Protein AF-A0A3C0SJC0-F1 (afdb_monomer)

Foldseek 3Di:
DVCPPFFDDDVVVVDPDDDDDPPVDDPDQDFKDKDWDFPQVVVLLQQLVCQLPVDGFPEDEDQDDQVRQQPRCQNPVQGKYKYDQHPCCCVPVVRDPRIIMIMHTSVCVVSSVVSSVVCVVVVHGPPDDDDDDPDDDDDVVVVVVCVVVVVDDD

Solvent-accessible surface area (backbone atoms only — not comparable to full-atom values): 9459 Å² total; per-residue (Å²): 129,84,70,70,84,54,71,72,76,70,74,88,72,67,78,86,77,85,88,85,71,62,83,94,74,56,95,67,87,64,67,58,45,78,42,83,33,37,70,72,54,45,52,48,54,52,53,20,49,28,67,72,74,71,48,81,74,82,61,70,76,44,79,54,64,24,71,40,50,32,44,32,48,11,61,76,69,64,32,59,26,42,19,39,69,10,68,67,40,34,73,72,71,63,52,55,94,65,42,34,37,39,17,26,27,40,90,50,48,64,62,46,53,52,25,51,54,52,35,48,73,75,68,49,55,87,80,77,82,85,83,86,64,97,70,78,81,77,55,67,69,56,54,53,50,32,44,76,70,63,74,49,87,134

pLDDT: mean 92.17, std 5.86, range [61.78, 98.19]

Sequence (154 aa):
AWAEGLPRLDTSLGIQGAVTAPLSGISFEPDVVLIYCNPAQLTVLLMGINWIDGKDAEVRLSGHSACLFALVPAYEEQKYCVASPCFGDRRRAIAQDDEIIFSFPAGKLEDLVESMKALKKERVGFPIRFSMEEEYEMPQSYIDVGKLMGLYPD

Nearest PDB structures (foldseek):
  2gah-assembly1_C  TM=5.847E-01  e=4.753E+00  Stenotrophomonas maltophilia
  2cdq-assembly1_B  TM=5.233E-01  e=6.216E+00  Arabidopsis thaliana
  3ad8-assembly1_C  TM=5.350E-01  e=9.294E+00  Corynebacterium sp. U-96
  7qu9-assembly3_C  TM=2.735E-01  e=5.812E+00  Bacillus subtilis

Radius of gyration: 18.77 Å; Cα contacts (8 Å, |Δi|>4): 180; chains: 1; bounding box: 47×38×51 Å

Secondary structure (DSSP, 8-state):
--STTS----GGG---------GGG-SS--SEEEEEE-HHHHHHHHHHHHHHHS--------SS-HHHHHHHHHHHS---EEEPPPHHHHHHT---TT-EEEEEEGGGHHHHHHHHHHHHHTT-SSSP-----SS----HHHHHHHHHTT-S--

Structure (mmCIF, N/CA/C/O backbone):
data_AF-A0A3C0SJC0-F1
#
_entry.id   AF-A0A3C0SJC0-F1
#
loop_
_atom_site.group_PDB
_atom_site.id
_atom_site.type_symbol
_atom_site.label_atom_id
_atom_site.label_alt_id
_atom_site.label_comp_id
_atom_site.label_asym_id
_atom_site.label_entity_id
_atom_site.label_seq_id
_atom_site.pdbx_PDB_ins_code
_atom_site.Cartn_x
_atom_site.Cartn_y
_atom_site.Cartn_z
_atom_site.occupancy
_atom_site.B_iso_or_equiv
_atom_site.auth_seq_id
_atom_site.auth_comp_id
_atom_site.auth_asym_id
_atom_site.auth_atom_id
_atom_site.pdbx_PDB_model_num
ATOM 1 N N . ALA A 1 1 ? 5.817 6.396 25.664 1.00 70.75 1 ALA A N 1
ATOM 2 C CA . ALA A 1 1 ? 7.210 6.155 25.248 1.00 70.75 1 ALA A CA 1
ATOM 3 C C . ALA A 1 1 ? 7.337 5.327 23.956 1.00 70.75 1 ALA A C 1
ATOM 5 O O . ALA A 1 1 ? 8.003 5.804 23.057 1.00 70.75 1 ALA A O 1
ATOM 6 N N . TRP A 1 2 ? 6.712 4.145 23.777 1.00 79.50 2 TRP A N 1
ATOM 7 C CA . TRP A 1 2 ? 6.802 3.393 22.492 1.00 79.50 2 TRP A CA 1
ATOM 8 C C . TRP A 1 2 ? 5.596 3.587 21.548 1.00 79.50 2 TRP A C 1
ATOM 10 O O . TRP A 1 2 ? 5.742 3.577 20.332 1.00 79.50 2 TRP A O 1
ATOM 20 N N . ALA A 1 3 ? 4.402 3.801 22.109 1.00 84.62 3 ALA A N 1
ATOM 21 C CA . ALA A 1 3 ? 3.147 3.958 21.366 1.00 84.62 3 ALA A CA 1
ATOM 22 C C . ALA A 1 3 ? 2.820 5.418 20.977 1.00 84.62 3 ALA A C 1
ATOM 24 O O . ALA A 1 3 ? 1.741 5.711 20.462 1.00 84.62 3 ALA A O 1
ATOM 25 N N . GLU A 1 4 ? 3.718 6.363 21.265 1.00 86.50 4 GLU A N 1
ATOM 26 C CA . GLU A 1 4 ? 3.489 7.791 20.999 1.00 86.50 4 GLU A CA 1
ATOM 27 C C . GLU A 1 4 ? 3.417 8.088 19.503 1.00 86.50 4 GLU A C 1
ATOM 29 O O . GLU A 1 4 ? 2.528 8.813 19.079 1.00 86.50 4 GLU A O 1
ATOM 34 N N . GLY A 1 5 ? 4.284 7.461 18.704 1.00 85.75 5 GLY A N 1
ATOM 35 C CA . GLY A 1 5 ? 4.331 7.659 17.256 1.00 85.75 5 GLY A CA 1
ATOM 36 C C . GLY A 1 5 ? 3.404 6.753 16.443 1.00 85.75 5 GLY A C 1
ATOM 37 O O . GLY A 1 5 ? 3.593 6.676 15.228 1.00 85.75 5 GLY A O 1
ATOM 38 N N . LEU A 1 6 ? 2.485 6.022 17.086 1.00 90.75 6 LEU A N 1
ATOM 39 C CA . LEU A 1 6 ? 1.516 5.171 16.392 1.00 90.75 6 LEU A C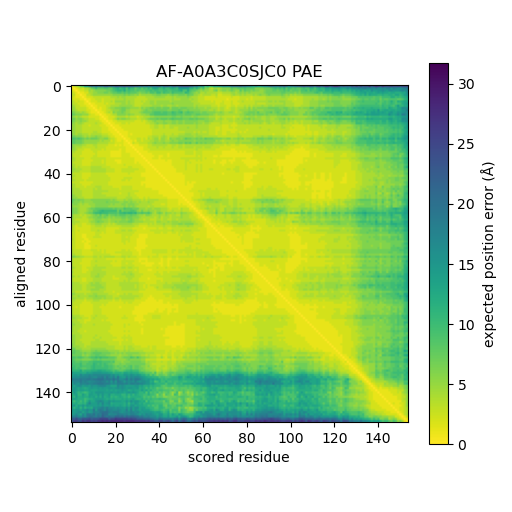A 1
ATOM 40 C C . LEU A 1 6 ? 0.381 6.018 15.811 1.00 90.75 6 LEU A C 1
ATOM 42 O O . LEU A 1 6 ? -0.095 6.914 16.514 1.00 90.75 6 LEU A O 1
ATOM 46 N N . PRO A 1 7 ? -0.089 5.712 14.589 1.00 90.94 7 PRO A N 1
ATOM 47 C CA . PRO A 1 7 ? -1.287 6.344 14.061 1.00 90.94 7 PRO A CA 1
ATOM 48 C C . PRO A 1 7 ? -2.495 5.944 14.922 1.00 90.94 7 PRO A C 1
ATOM 50 O O . PRO A 1 7 ? -2.545 4.838 15.473 1.00 90.94 7 PRO A O 1
ATOM 53 N N . ARG A 1 8 ? -3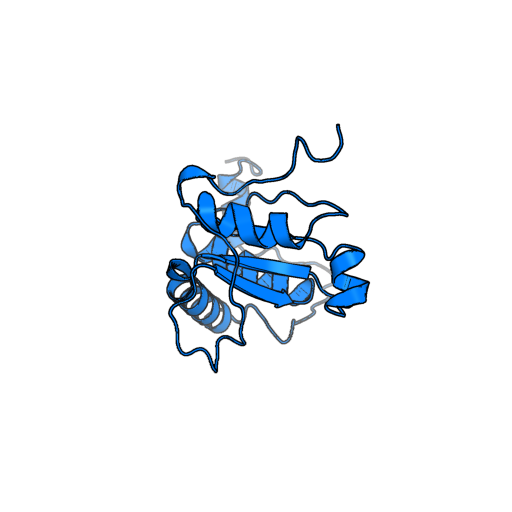.443 6.869 15.086 1.00 91.44 8 ARG A N 1
ATOM 54 C CA . ARG A 1 8 ? -4.629 6.706 15.938 1.00 91.44 8 ARG A CA 1
ATOM 55 C C . ARG A 1 8 ? -5.867 7.142 15.175 1.00 91.44 8 ARG A C 1
ATOM 57 O O . ARG A 1 8 ? -5.802 8.134 14.460 1.00 91.44 8 ARG A O 1
ATOM 64 N N . LEU A 1 9 ? -6.957 6.407 15.369 1.00 91.88 9 LEU A N 1
ATOM 65 C CA . LEU A 1 9 ? -8.277 6.853 14.939 1.00 91.88 9 LEU A CA 1
ATOM 66 C C . LEU A 1 9 ? -8.730 8.029 15.806 1.00 91.88 9 LEU A C 1
ATOM 68 O O . LEU A 1 9 ? -8.387 8.079 16.998 1.00 91.88 9 LEU A O 1
ATOM 72 N N . ASP A 1 10 ? -9.521 8.934 15.237 1.00 90.56 10 ASP A N 1
ATOM 73 C CA . ASP A 1 10 ? -10.172 9.975 16.026 1.00 90.56 10 ASP A CA 1
ATOM 74 C C . ASP A 1 10 ? -11.177 9.347 17.005 1.00 90.56 10 ASP A C 1
ATOM 76 O O . ASP A 1 10 ? -12.168 8.711 16.639 1.00 90.56 10 ASP A O 1
ATOM 80 N N . THR A 1 11 ? -10.921 9.545 18.298 1.00 88.88 11 THR A N 1
ATOM 81 C CA . THR A 1 11 ? -11.765 9.035 19.381 1.00 88.88 11 THR A CA 1
ATOM 82 C C . THR A 1 11 ? -13.177 9.620 19.365 1.00 88.88 11 THR A C 1
ATOM 84 O O . THR A 1 11 ? -14.090 9.001 19.913 1.00 88.88 11 THR A O 1
ATOM 87 N N . SER A 1 12 ? -13.376 10.787 18.742 1.00 92.81 12 SER A N 1
ATOM 88 C CA . SER A 1 12 ? -14.688 11.428 18.603 1.00 92.81 12 SER A CA 1
ATOM 89 C C . SER A 1 12 ? -15.662 10.616 17.736 1.00 92.81 12 SER A C 1
ATOM 91 O O . SER A 1 12 ? -16.874 10.710 17.927 1.00 92.81 12 SER A O 1
ATOM 93 N N . LEU A 1 13 ? -15.139 9.749 16.861 1.00 88.00 13 LEU A N 1
ATOM 94 C CA . LEU A 1 13 ? -15.919 8.890 15.968 1.00 88.00 13 LEU A CA 1
ATOM 95 C C . LEU A 1 13 ? -16.637 7.746 16.699 1.00 88.00 13 LEU A C 1
ATOM 97 O O . LEU A 1 13 ? -17.492 7.086 16.115 1.00 88.00 13 LEU A O 1
ATOM 101 N N . GLY A 1 14 ? -16.291 7.474 17.963 1.00 91.62 14 GLY A N 1
ATOM 102 C CA . GLY A 1 14 ? -16.951 6.434 18.756 1.00 91.62 14 GLY A CA 1
ATOM 103 C C . GLY A 1 14 ? -16.765 5.009 18.216 1.00 91.62 14 GLY A C 1
ATOM 104 O O . GLY A 1 14 ? -17.557 4.128 18.549 1.00 91.62 14 GLY A O 1
ATOM 105 N N . ILE A 1 15 ? -15.735 4.767 17.396 1.00 91.56 15 ILE A N 1
ATOM 106 C CA . ILE A 1 15 ? -15.437 3.451 16.814 1.00 91.56 15 ILE A CA 1
ATOM 107 C C . ILE A 1 15 ? -15.026 2.478 17.927 1.00 91.56 15 ILE A C 1
ATOM 109 O O . ILE A 1 15 ? -14.052 2.706 18.643 1.00 91.56 15 ILE A O 1
ATOM 113 N N . GLN A 1 16 ? -15.759 1.370 18.060 1.00 91.62 16 GLN A N 1
ATOM 114 C CA . GLN A 1 16 ? -15.525 0.356 19.102 1.00 91.62 16 GLN A CA 1
ATOM 115 C C . GLN A 1 16 ? -14.800 -0.896 18.594 1.00 91.62 16 GLN A C 1
ATOM 117 O O . GLN A 1 16 ? -14.318 -1.702 19.389 1.00 91.62 16 GLN A O 1
ATOM 122 N N . GLY A 1 17 ? -14.714 -1.074 17.278 1.00 91.38 17 GLY A N 1
ATOM 123 C CA . GLY A 1 17 ? -14.092 -2.235 16.659 1.00 91.38 17 GLY A CA 1
ATOM 124 C C . GLY A 1 17 ? -14.154 -2.165 15.139 1.00 91.38 17 GLY A C 1
ATOM 125 O O . GLY A 1 17 ? -14.670 -1.204 14.576 1.00 91.38 17 GLY A O 1
ATOM 126 N N . ALA A 1 18 ? -13.630 -3.201 14.492 1.00 91.88 18 ALA A N 1
ATOM 127 C CA . ALA A 1 18 ? -13.664 -3.363 13.046 1.00 91.88 18 ALA A CA 1
ATOM 128 C C . ALA A 1 18 ? -14.225 -4.743 12.690 1.00 91.88 18 ALA A C 1
ATOM 130 O O . ALA A 1 18 ? -14.015 -5.717 13.419 1.00 91.88 18 ALA A O 1
ATOM 131 N N . VAL A 1 19 ? -14.907 -4.822 11.551 1.00 94.62 19 VAL A N 1
ATOM 132 C CA . VAL A 1 19 ? -15.308 -6.076 10.910 1.00 94.62 19 VAL A CA 1
ATOM 133 C C . VAL A 1 19 ? -14.428 -6.292 9.685 1.00 94.62 19 VAL A C 1
ATOM 135 O O . VAL A 1 19 ? -14.100 -5.349 8.972 1.00 94.62 19 VAL A O 1
ATOM 138 N N . THR A 1 20 ? -14.005 -7.532 9.452 1.00 93.69 20 THR A N 1
ATOM 139 C CA . THR A 1 20 ? -13.181 -7.886 8.290 1.00 93.69 20 THR A CA 1
ATOM 140 C C . THR A 1 20 ? -13.730 -9.151 7.653 1.00 93.69 20 THR A C 1
ATOM 142 O O . THR A 1 20 ? -14.221 -10.039 8.350 1.00 93.69 20 THR A O 1
ATOM 145 N N . ALA A 1 21 ? -13.678 -9.215 6.327 1.00 96.00 21 ALA A N 1
ATOM 146 C CA . ALA A 1 21 ? -14.111 -10.366 5.549 1.00 96.00 21 ALA A CA 1
ATOM 147 C C . ALA A 1 21 ? -13.476 -10.315 4.145 1.00 96.00 21 ALA A C 1
ATOM 149 O O . ALA A 1 21 ? -13.064 -9.237 3.705 1.00 96.00 21 ALA A O 1
ATOM 150 N N . PRO A 1 22 ? -13.376 -11.452 3.431 1.00 96.19 22 PRO A N 1
ATOM 151 C CA . PRO A 1 22 ? -12.918 -11.462 2.046 1.00 96.19 22 PRO A CA 1
ATOM 152 C C . PRO A 1 22 ? -13.817 -10.592 1.166 1.00 96.19 22 PRO A C 1
ATOM 154 O O . PRO A 1 22 ? -15.033 -10.777 1.166 1.00 96.19 22 PRO A O 1
ATOM 157 N N . LEU A 1 23 ? -13.215 -9.692 0.380 1.00 95.12 23 LEU A N 1
ATOM 158 C CA . LEU A 1 23 ? -13.931 -8.699 -0.434 1.00 95.12 23 LEU A CA 1
ATOM 159 C C . LEU A 1 23 ? -14.996 -9.318 -1.359 1.00 95.12 23 LEU A C 1
ATOM 161 O O . LEU A 1 23 ? -16.041 -8.724 -1.583 1.00 95.12 23 LEU A O 1
ATOM 165 N N . SER A 1 24 ? -14.772 -10.537 -1.855 1.00 95.06 24 SER A N 1
ATOM 166 C CA . SER A 1 24 ? -15.710 -11.255 -2.730 1.00 95.06 24 SER A CA 1
ATOM 167 C C . SER A 1 24 ? -16.983 -11.766 -2.042 1.00 95.06 24 SER A C 1
ATOM 169 O O . SER A 1 24 ? -17.890 -12.223 -2.735 1.00 95.06 24 SER A O 1
ATOM 171 N N . GLY A 1 25 ? -17.051 -11.740 -0.708 1.00 94.19 25 GLY A N 1
ATOM 172 C CA . GLY A 1 25 ? -18.145 -12.326 0.073 1.00 94.19 25 GLY A CA 1
ATOM 173 C C . GLY A 1 25 ? -18.722 -11.408 1.148 1.00 94.19 25 GLY A C 1
ATOM 174 O O . GLY A 1 25 ? -19.421 -11.895 2.035 1.00 94.19 25 GLY A O 1
ATOM 175 N N . ILE A 1 26 ? -18.412 -10.110 1.115 1.00 95.88 26 ILE A N 1
ATOM 176 C CA . ILE A 1 26 ? -18.928 -9.157 2.102 1.00 95.88 26 ILE A CA 1
ATOM 177 C C . ILE A 1 26 ? -20.397 -8.811 1.838 1.00 95.88 26 ILE A C 1
ATOM 179 O O . ILE A 1 26 ? -20.850 -8.761 0.698 1.00 95.88 26 ILE A O 1
ATOM 183 N N . SER A 1 27 ? -21.140 -8.555 2.914 1.00 96.00 27 SER A N 1
ATOM 184 C CA . SER A 1 27 ? -22.532 -8.080 2.887 1.00 96.00 27 SER A CA 1
ATOM 185 C C . SER A 1 27 ? -22.665 -6.641 3.404 1.00 96.00 27 SER A C 1
ATOM 187 O O . SER A 1 27 ? -23.733 -6.241 3.863 1.00 96.00 27 SER A O 1
ATOM 189 N N . PHE A 1 28 ? -21.556 -5.907 3.430 1.00 95.56 28 PHE A N 1
ATOM 190 C CA . PHE A 1 28 ? -21.435 -4.539 3.920 1.00 95.56 28 PHE A CA 1
ATOM 191 C C . PHE A 1 28 ? -20.468 -3.772 3.015 1.00 95.56 28 PHE A C 1
ATOM 193 O O . PHE A 1 28 ? -19.639 -4.395 2.354 1.00 95.56 28 PHE A O 1
ATOM 200 N N . GLU A 1 29 ? -20.559 -2.444 3.003 1.00 95.38 29 GLU A N 1
ATOM 201 C CA . GLU A 1 29 ? -19.584 -1.598 2.310 1.00 95.38 29 GLU A CA 1
ATOM 202 C C . GLU A 1 29 ? -18.329 -1.446 3.181 1.00 95.38 29 GLU A C 1
ATOM 204 O O . GLU A 1 29 ? -18.454 -1.063 4.348 1.00 95.38 29 GLU A O 1
ATOM 209 N N . PRO A 1 30 ? -17.132 -1.785 2.678 1.00 96.94 30 PRO A N 1
ATOM 210 C CA . PRO A 1 30 ? -15.907 -1.661 3.450 1.00 96.94 30 PRO A CA 1
ATOM 211 C C . PRO A 1 30 ? -15.432 -0.204 3.463 1.00 96.94 30 PRO A C 1
ATOM 213 O O . PRO A 1 30 ? -15.559 0.499 2.468 1.00 96.94 30 PRO A O 1
ATOM 216 N N . ASP A 1 31 ? -14.798 0.235 4.549 1.00 97.00 31 ASP A N 1
ATOM 217 C CA . ASP A 1 31 ? -14.135 1.548 4.582 1.00 97.00 31 ASP A CA 1
ATOM 218 C C . ASP A 1 31 ? -12.723 1.491 3.973 1.00 97.00 31 ASP A C 1
ATOM 220 O O . ASP A 1 31 ? -12.264 2.410 3.291 1.00 97.00 31 ASP A O 1
ATOM 224 N N . VAL A 1 32 ? -12.022 0.378 4.207 1.00 97.50 32 VAL A N 1
ATOM 225 C CA . VAL A 1 32 ? -10.634 0.141 3.791 1.00 97.50 32 VAL A CA 1
ATOM 226 C C . VAL A 1 32 ? -10.515 -1.258 3.201 1.00 97.50 32 VAL A C 1
ATOM 228 O O . VAL A 1 32 ? -11.064 -2.224 3.732 1.00 97.50 32 VAL A O 1
ATOM 231 N N . VAL A 1 33 ? -9.745 -1.375 2.123 1.00 97.81 33 VAL A N 1
ATOM 232 C CA . VAL A 1 33 ? -9.362 -2.648 1.508 1.00 97.81 33 VAL A CA 1
ATOM 233 C C . VAL A 1 33 ? -7.888 -2.916 1.802 1.00 97.81 33 VAL A C 1
ATOM 235 O O . VAL A 1 33 ? -7.058 -2.011 1.728 1.00 97.81 33 VAL A O 1
ATOM 238 N N . LEU A 1 34 ? -7.563 -4.165 2.145 1.00 96.88 34 LEU A N 1
ATOM 239 C CA . LEU A 1 34 ? -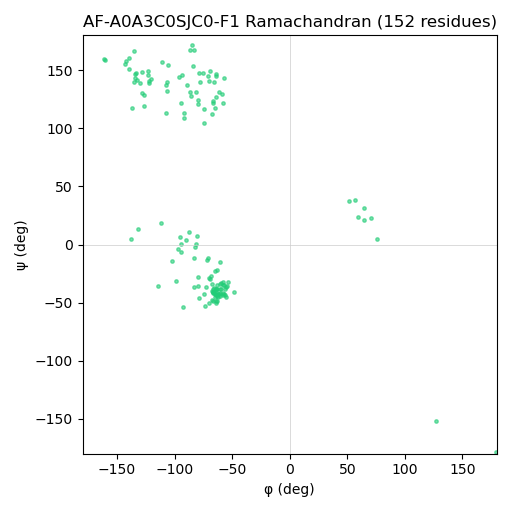6.199 -4.633 2.381 1.00 96.88 34 LEU A CA 1
ATOM 240 C C . LEU A 1 34 ? -5.888 -5.799 1.439 1.00 96.88 34 LEU A C 1
ATOM 242 O O . LEU A 1 34 ? -6.718 -6.687 1.240 1.00 96.88 34 LEU A O 1
ATOM 246 N N . ILE A 1 35 ? -4.676 -5.809 0.898 1.00 97.56 35 ILE A N 1
ATOM 247 C CA . ILE A 1 35 ? -4.134 -6.850 0.030 1.00 97.56 35 ILE A CA 1
ATOM 248 C C . ILE A 1 35 ? -2.806 -7.306 0.633 1.00 97.56 35 ILE A C 1
ATOM 250 O O . ILE A 1 35 ? -1.868 -6.518 0.745 1.00 97.56 35 ILE A O 1
ATOM 254 N N . TYR A 1 36 ? -2.717 -8.586 0.993 1.00 97.50 36 TYR A N 1
ATOM 255 C CA . TYR A 1 36 ? -1.429 -9.241 1.208 1.00 97.50 36 TYR A CA 1
ATOM 256 C C . TYR A 1 36 ? -0.871 -9.609 -0.161 1.00 97.50 36 TYR A C 1
ATOM 258 O O . TYR A 1 36 ? -1.530 -10.287 -0.951 1.00 97.50 36 TYR A O 1
ATOM 266 N N . CYS A 1 37 ? 0.305 -9.088 -0.474 1.00 97.81 37 CYS A N 1
ATOM 267 C CA . CYS A 1 37 ? 0.936 -9.248 -1.773 1.00 97.81 37 CYS A CA 1
ATOM 268 C C . CYS A 1 37 ? 2.432 -9.480 -1.597 1.00 97.81 37 CYS A C 1
ATOM 270 O O . CYS A 1 37 ? 2.992 -9.150 -0.557 1.00 97.81 37 CYS A O 1
ATOM 272 N N . ASN A 1 38 ? 3.092 -10.036 -2.604 1.00 97.38 38 ASN A N 1
ATOM 273 C CA . ASN A 1 38 ? 4.549 -10.115 -2.608 1.00 97.38 38 ASN A CA 1
ATOM 274 C C . ASN A 1 38 ? 5.183 -8.835 -3.188 1.00 97.38 38 ASN A C 1
ATOM 276 O O . ASN A 1 38 ? 4.484 -8.027 -3.807 1.00 97.38 38 ASN A O 1
ATOM 280 N N . PRO A 1 39 ? 6.507 -8.626 -3.042 1.00 95.31 39 PRO A N 1
ATOM 281 C CA . PRO A 1 39 ? 7.162 -7.420 -3.544 1.00 95.31 39 PRO A CA 1
ATOM 282 C C . PRO A 1 39 ? 6.946 -7.160 -5.039 1.00 95.31 39 PRO A C 1
ATOM 284 O O . PRO A 1 39 ? 6.769 -6.013 -5.437 1.00 95.31 39 PRO A O 1
ATOM 287 N N . ALA A 1 40 ? 6.900 -8.207 -5.868 1.00 95.56 40 ALA A N 1
ATOM 288 C CA . ALA A 1 40 ? 6.653 -8.043 -7.298 1.00 95.56 40 ALA A CA 1
ATOM 289 C C . ALA A 1 40 ? 5.229 -7.530 -7.571 1.00 95.56 40 ALA A C 1
ATOM 291 O O . ALA A 1 40 ? 5.022 -6.684 -8.439 1.00 95.56 40 ALA A O 1
ATOM 292 N N . GLN A 1 41 ? 4.234 -8.040 -6.840 1.00 97.12 41 GLN A N 1
ATOM 293 C CA . GLN A 1 41 ? 2.846 -7.590 -6.949 1.00 97.12 41 GLN A CA 1
ATOM 294 C C . GLN A 1 41 ? 2.697 -6.159 -6.436 1.00 97.12 41 GLN A C 1
ATOM 296 O O . GLN A 1 41 ? 2.018 -5.358 -7.077 1.00 97.12 41 GLN A O 1
ATOM 301 N N . LEU A 1 42 ? 3.384 -5.822 -5.340 1.00 96.94 42 LEU A N 1
ATOM 302 C CA . LEU A 1 42 ? 3.434 -4.460 -4.827 1.00 96.94 42 LEU A CA 1
ATOM 303 C C . LEU A 1 42 ? 3.981 -3.488 -5.877 1.00 96.94 42 LEU A C 1
ATOM 305 O O . LEU A 1 42 ? 3.393 -2.430 -6.057 1.00 96.94 42 LEU A O 1
ATOM 309 N N . THR A 1 43 ? 5.042 -3.834 -6.614 1.00 96.44 43 THR A N 1
ATOM 310 C CA . THR A 1 43 ? 5.551 -2.975 -7.698 1.00 96.44 43 THR A CA 1
ATOM 311 C C . THR A 1 43 ? 4.465 -2.649 -8.722 1.00 96.44 43 THR A C 1
ATOM 313 O O . THR A 1 43 ? 4.305 -1.489 -9.082 1.00 96.44 43 THR A O 1
ATOM 316 N N . VAL A 1 44 ? 3.677 -3.637 -9.155 1.00 96.56 44 VAL A N 1
ATOM 317 C CA . VAL A 1 44 ? 2.583 -3.405 -10.115 1.00 96.56 44 VAL A CA 1
ATOM 318 C C . VAL A 1 44 ? 1.486 -2.528 -9.506 1.00 96.56 44 VAL A C 1
ATOM 320 O O . VAL A 1 44 ? 1.007 -1.613 -10.172 1.00 96.56 44 VAL A O 1
ATOM 323 N N . LEU A 1 45 ? 1.123 -2.756 -8.239 1.00 97.19 45 LEU A N 1
ATOM 324 C CA . LEU A 1 45 ? 0.160 -1.917 -7.513 1.00 97.19 45 LEU A CA 1
ATOM 325 C C . LEU A 1 45 ? 0.645 -0.462 -7.408 1.00 97.19 45 LEU A C 1
ATOM 327 O O . LEU A 1 45 ? -0.134 0.458 -7.649 1.00 97.19 45 LEU A O 1
ATOM 331 N N . LEU A 1 46 ? 1.933 -0.255 -7.114 1.00 96.81 46 LEU A N 1
ATOM 332 C CA . LEU A 1 46 ? 2.548 1.071 -7.031 1.00 96.81 46 LEU A CA 1
ATOM 333 C C . LEU A 1 46 ? 2.593 1.769 -8.400 1.00 96.81 46 LEU A C 1
ATOM 335 O O . LEU A 1 46 ? 2.225 2.933 -8.515 1.00 96.81 46 LEU A O 1
ATOM 339 N N . MET A 1 47 ? 2.925 1.043 -9.469 1.00 96.44 47 MET A N 1
ATOM 340 C CA . MET A 1 47 ? 2.811 1.587 -10.827 1.00 96.44 47 MET A CA 1
ATOM 341 C C . MET A 1 47 ? 1.370 1.994 -11.160 1.00 96.44 47 MET A C 1
ATOM 343 O O . MET A 1 47 ? 1.158 2.961 -11.888 1.00 96.44 47 MET A O 1
ATOM 347 N N . GLY A 1 48 ? 0.377 1.282 -10.620 1.00 96.56 48 GLY A N 1
ATOM 348 C CA . GLY A 1 48 ? -1.035 1.624 -10.768 1.00 96.56 48 GLY A CA 1
ATOM 349 C C . GLY A 1 48 ? -1.378 2.966 -10.145 1.00 96.56 48 GLY A C 1
ATOM 350 O O . GLY A 1 48 ? -1.975 3.812 -10.803 1.00 96.56 48 GLY A O 1
ATOM 351 N N . ILE A 1 49 ? -0.948 3.200 -8.905 1.00 96.06 49 ILE A N 1
ATOM 352 C CA . ILE A 1 49 ? -1.189 4.496 -8.257 1.00 96.06 49 ILE A CA 1
ATOM 353 C C . ILE A 1 49 ? -0.439 5.627 -8.967 1.00 96.06 49 ILE A C 1
ATOM 355 O O . ILE A 1 49 ? -1.018 6.690 -9.164 1.00 96.06 49 ILE A O 1
ATOM 359 N N . ASN A 1 50 ? 0.782 5.375 -9.458 1.00 95.31 50 ASN A N 1
ATOM 360 C CA . ASN A 1 50 ? 1.515 6.354 -10.255 1.00 95.31 50 ASN A CA 1
ATOM 361 C C . ASN A 1 50 ? 0.778 6.662 -11.566 1.00 95.31 50 ASN A C 1
ATOM 363 O O . ASN A 1 50 ? 0.803 7.792 -12.038 1.00 95.31 50 ASN A O 1
ATOM 367 N N . TRP A 1 51 ? 0.107 5.678 -12.163 1.00 95.81 51 TRP A N 1
ATOM 368 C CA . TRP A 1 51 ? -0.682 5.892 -13.373 1.00 95.81 51 TRP A CA 1
ATOM 369 C C . TRP A 1 51 ? -1.909 6.783 -13.125 1.00 95.81 51 TRP A C 1
ATOM 371 O O . TRP A 1 51 ? -2.276 7.556 -14.006 1.00 95.81 51 TRP A O 1
ATOM 381 N N . ILE A 1 52 ? -2.527 6.703 -11.940 1.00 95.25 52 ILE A N 1
ATOM 382 C CA . ILE A 1 52 ? -3.745 7.460 -11.604 1.00 95.25 52 ILE A CA 1
ATOM 383 C C . ILE A 1 52 ? -3.473 8.968 -11.546 1.00 95.25 52 ILE A C 1
ATOM 385 O O . ILE A 1 52 ? -4.230 9.745 -12.124 1.00 95.25 52 ILE A O 1
ATOM 389 N N . ASP A 1 53 ? -2.422 9.397 -10.842 1.00 91.38 53 ASP A N 1
ATOM 390 C CA . ASP A 1 53 ? -2.173 10.827 -10.596 1.00 91.38 53 ASP A CA 1
ATOM 391 C C . ASP A 1 53 ? -0.706 11.271 -10.724 1.00 91.38 53 ASP A C 1
ATOM 393 O O . ASP A 1 53 ? -0.391 12.438 -10.469 1.00 91.38 53 ASP A O 1
ATOM 397 N N . GLY A 1 54 ? 0.190 10.373 -11.137 1.00 90.75 54 GLY A N 1
ATOM 398 C CA . GLY A 1 54 ? 1.620 10.643 -11.289 1.00 90.75 54 GLY A CA 1
ATOM 399 C C . GLY A 1 54 ? 2.400 10.703 -9.977 1.00 90.75 54 GLY A C 1
ATOM 400 O O . GLY A 1 54 ? 3.579 11.053 -10.013 1.00 90.75 54 GLY A O 1
ATOM 401 N N . LYS A 1 55 ? 1.781 10.413 -8.824 1.00 90.25 55 LYS A N 1
ATOM 402 C CA . LYS A 1 55 ? 2.414 10.564 -7.506 1.00 90.25 55 LYS A CA 1
ATOM 403 C C . LYS A 1 55 ? 2.793 9.227 -6.897 1.00 90.25 55 LYS A C 1
ATOM 405 O O . LYS A 1 55 ? 2.187 8.194 -7.173 1.00 90.25 55 LYS A O 1
ATOM 410 N N . ASP A 1 56 ? 3.788 9.277 -6.021 1.00 89.81 56 ASP A N 1
ATOM 411 C CA . ASP A 1 56 ? 4.202 8.142 -5.205 1.00 89.81 56 ASP A CA 1
ATOM 412 C C . ASP A 1 56 ? 3.346 8.014 -3.941 1.00 89.81 56 ASP A C 1
ATOM 414 O O . ASP A 1 56 ? 2.825 8.999 -3.407 1.00 89.81 56 ASP A O 1
ATOM 418 N N . ALA A 1 57 ? 3.242 6.792 -3.411 1.00 86.50 57 ALA A N 1
ATOM 419 C CA . ALA A 1 57 ? 2.709 6.592 -2.068 1.00 86.50 57 ALA A CA 1
ATOM 420 C C . ALA A 1 57 ? 3.749 7.015 -1.022 1.00 86.50 57 ALA A C 1
ATOM 422 O O . ALA A 1 57 ? 4.800 6.390 -0.877 1.00 86.50 57 ALA A O 1
ATOM 423 N N . GLU A 1 58 ? 3.425 8.039 -0.237 1.00 84.12 58 GLU A N 1
ATOM 424 C CA . GLU A 1 58 ? 4.185 8.377 0.964 1.00 84.12 58 GLU A CA 1
ATOM 425 C C . GLU A 1 58 ? 3.857 7.362 2.067 1.00 84.12 58 GLU A C 1
ATOM 427 O O . GLU A 1 58 ? 2.773 7.384 2.652 1.00 84.12 58 GLU A O 1
ATOM 432 N N . VAL A 1 59 ? 4.785 6.438 2.332 1.00 84.25 59 VAL A N 1
ATOM 433 C CA . VAL A 1 59 ? 4.561 5.324 3.264 1.00 84.25 59 VAL A CA 1
ATOM 434 C C . VAL A 1 59 ? 5.572 5.311 4.400 1.00 84.25 59 VAL A C 1
ATOM 436 O O . VAL A 1 59 ? 6.769 5.528 4.217 1.00 84.25 59 VAL A O 1
ATOM 439 N N . ARG A 1 60 ? 5.086 4.991 5.602 1.00 83.56 60 ARG A N 1
ATOM 440 C CA . ARG A 1 60 ? 5.916 4.788 6.789 1.00 83.56 60 ARG A CA 1
ATOM 441 C C . ARG A 1 60 ? 5.964 3.307 7.138 1.00 83.56 60 ARG A C 1
ATOM 443 O O . ARG A 1 60 ? 4.976 2.741 7.597 1.00 83.56 60 ARG A O 1
ATOM 450 N N . LEU A 1 61 ? 7.140 2.703 6.996 1.00 88.94 61 LEU A N 1
ATOM 451 C CA . LEU A 1 61 ? 7.368 1.311 7.379 1.00 88.94 61 LEU A CA 1
ATOM 452 C C . LEU A 1 61 ? 7.809 1.200 8.844 1.00 88.94 61 LEU A C 1
ATOM 454 O O . LEU A 1 61 ? 8.646 1.965 9.323 1.00 88.94 61 LEU A O 1
ATOM 458 N N . SER A 1 62 ? 7.249 0.221 9.555 1.00 90.56 62 SER A N 1
ATOM 459 C CA . SER A 1 62 ? 7.612 -0.126 10.931 1.00 90.56 62 SER A CA 1
ATOM 460 C C . SER A 1 62 ? 7.630 -1.643 11.122 1.00 90.56 62 SER A C 1
ATOM 462 O O . SER A 1 62 ? 6.870 -2.360 10.478 1.00 90.56 62 SER A O 1
ATOM 464 N N . GLY A 1 63 ? 8.471 -2.132 12.039 1.00 90.19 63 GLY A N 1
ATOM 465 C CA . GLY A 1 63 ? 8.540 -3.550 12.421 1.00 90.19 63 GLY A CA 1
ATOM 466 C C . GLY A 1 63 ? 7.474 -3.988 13.437 1.00 90.19 63 GLY A C 1
ATOM 467 O O . GLY A 1 63 ? 7.453 -5.142 13.869 1.00 90.19 63 GLY A O 1
ATOM 468 N N . HIS A 1 64 ? 6.596 -3.078 13.863 1.00 92.25 64 HIS A N 1
ATOM 469 C CA . HIS A 1 64 ? 5.535 -3.342 14.833 1.00 92.25 64 HIS A CA 1
ATOM 470 C C . HIS A 1 64 ? 4.205 -2.736 14.382 1.00 92.25 64 HIS A C 1
ATOM 472 O O . HIS A 1 64 ? 4.157 -1.890 13.497 1.00 92.25 64 HIS A O 1
ATOM 478 N N . SER A 1 65 ? 3.114 -3.150 15.032 1.00 93.81 65 SER A N 1
ATOM 479 C CA . SER A 1 65 ? 1.780 -2.562 14.838 1.00 93.81 65 SER A CA 1
ATOM 480 C C . SER A 1 65 ? 1.317 -2.477 13.374 1.00 93.81 65 SER A C 1
ATOM 482 O O . SER A 1 65 ? 0.658 -1.508 13.010 1.00 93.81 65 SER A O 1
ATOM 484 N N . ALA A 1 66 ? 1.640 -3.481 12.548 1.00 95.06 66 ALA A N 1
ATOM 485 C CA . ALA A 1 66 ? 1.279 -3.529 11.127 1.00 95.06 66 ALA A CA 1
ATOM 486 C C . ALA A 1 66 ? -0.206 -3.222 10.877 1.00 95.06 66 ALA A C 1
ATOM 488 O O . ALA A 1 66 ? -0.529 -2.432 9.999 1.00 95.06 66 ALA A O 1
ATOM 489 N N . CYS A 1 67 ? -1.095 -3.745 11.730 1.00 92.81 67 CYS A N 1
ATOM 490 C CA . CYS A 1 67 ? -2.527 -3.459 11.683 1.00 92.81 67 CYS A CA 1
ATOM 491 C C . CYS A 1 67 ? -2.861 -1.960 11.760 1.00 92.81 67 CYS A C 1
ATOM 493 O O . CYS A 1 67 ? -3.756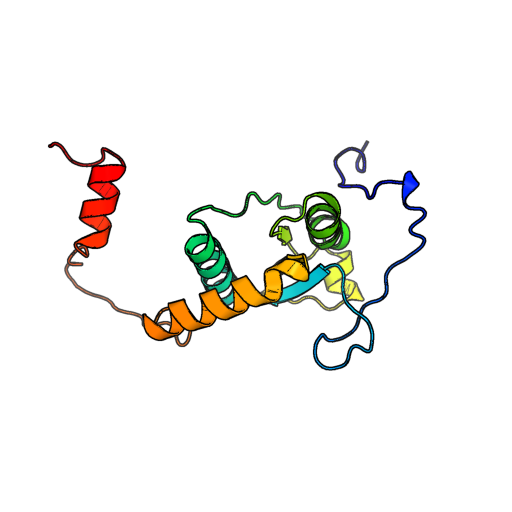 -1.507 11.060 1.00 92.81 67 CYS A O 1
ATOM 495 N N . LEU A 1 68 ? -2.139 -1.177 12.567 1.00 94.06 68 LEU A N 1
ATOM 496 C CA . LEU A 1 68 ? -2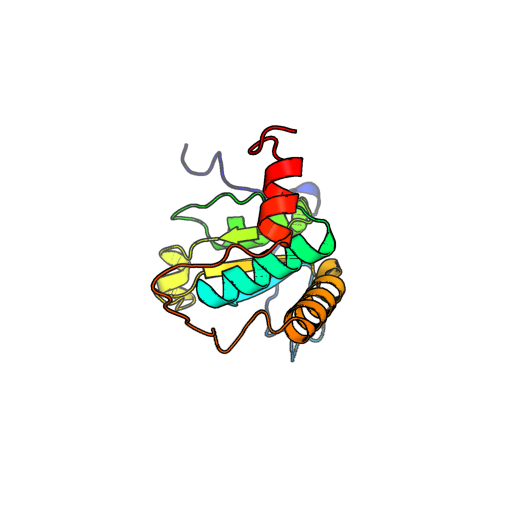.374 0.263 12.682 1.00 94.06 68 LEU A CA 1
ATOM 497 C C . LEU A 1 68 ? -1.851 1.012 11.458 1.00 94.06 68 LEU A C 1
ATOM 499 O O . LEU A 1 68 ? -2.541 1.888 10.955 1.00 94.06 68 LEU A O 1
ATOM 503 N N . PHE A 1 69 ? -0.661 0.660 10.965 1.00 94.56 69 PHE A N 1
ATOM 504 C CA . PHE A 1 69 ? -0.067 1.311 9.790 1.00 94.56 69 PHE A CA 1
ATOM 505 C C . PHE A 1 69 ? -0.792 0.967 8.484 1.00 94.56 69 PHE A C 1
ATOM 507 O O . PHE A 1 69 ? -0.818 1.795 7.581 1.00 94.56 69 PHE A O 1
ATOM 514 N N . ALA A 1 70 ? -1.401 -0.217 8.393 1.00 95.00 70 ALA A N 1
ATOM 515 C CA . ALA A 1 70 ? -2.219 -0.601 7.248 1.00 95.00 70 ALA A CA 1
ATOM 516 C C . ALA A 1 70 ? -3.635 0.002 7.303 1.00 95.00 70 ALA A C 1
ATOM 518 O O . ALA A 1 70 ? -4.197 0.330 6.264 1.00 95.00 70 ALA A O 1
ATOM 519 N N . LEU A 1 71 ? -4.234 0.137 8.491 1.00 95.00 71 LEU A N 1
ATOM 520 C CA . LEU A 1 71 ? -5.635 0.553 8.613 1.00 95.00 71 LEU A CA 1
ATOM 521 C C . LEU A 1 71 ? -5.800 2.063 8.788 1.00 95.00 71 LEU A C 1
ATOM 523 O O . LEU A 1 71 ? -6.570 2.689 8.067 1.00 95.00 71 LEU A O 1
ATOM 527 N N . VAL A 1 72 ? -5.118 2.644 9.777 1.00 94.75 72 VAL A N 1
ATOM 528 C CA . VAL A 1 72 ? -5.461 3.980 10.277 1.00 94.75 72 VAL A CA 1
ATOM 529 C C . VAL A 1 72 ? -5.189 5.075 9.244 1.00 94.75 72 VAL A C 1
ATOM 531 O O . VAL A 1 72 ? -6.101 5.857 9.010 1.00 94.75 72 VAL A O 1
ATOM 534 N N . PRO A 1 73 ? -4.023 5.145 8.572 1.00 94.38 73 PRO A N 1
ATOM 535 C CA . PRO A 1 73 ? -3.799 6.202 7.587 1.00 94.38 73 PRO A CA 1
ATOM 536 C C . PRO A 1 73 ? -4.666 6.026 6.330 1.00 94.38 73 PRO A C 1
ATOM 538 O O . PRO A 1 73 ? -5.078 7.011 5.725 1.00 94.38 73 PRO A O 1
ATOM 541 N N . ALA A 1 74 ? -5.011 4.789 5.957 1.00 95.25 74 ALA A N 1
ATOM 542 C CA . ALA A 1 74 ? -5.964 4.550 4.874 1.00 95.25 74 ALA A CA 1
ATOM 543 C C . ALA A 1 74 ? -7.363 5.075 5.239 1.00 95.25 74 ALA A C 1
ATOM 545 O O . ALA A 1 74 ? -8.003 5.725 4.420 1.00 95.25 74 ALA A O 1
ATOM 546 N N . TYR A 1 75 ? -7.813 4.853 6.475 1.00 95.62 75 TYR A N 1
ATOM 547 C CA . TYR A 1 75 ? -9.116 5.316 6.954 1.00 95.62 75 TYR A CA 1
ATOM 548 C C . TYR A 1 75 ? -9.165 6.836 7.204 1.00 95.62 75 TYR A C 1
ATOM 550 O O . TYR A 1 75 ? -10.023 7.524 6.661 1.00 95.62 75 TYR A O 1
ATOM 558 N N . GLU A 1 76 ? -8.234 7.379 7.990 1.00 94.31 76 GLU A N 1
ATOM 559 C CA . GLU A 1 76 ? -8.240 8.789 8.414 1.00 94.31 76 GLU A CA 1
ATOM 560 C C . GLU A 1 76 ? -7.735 9.731 7.315 1.00 94.31 76 GLU A C 1
ATOM 562 O O . GLU A 1 76 ? -8.334 10.767 7.040 1.00 94.31 76 GLU A O 1
ATOM 567 N N . GLU A 1 77 ? -6.622 9.381 6.663 1.00 93.75 77 GLU A N 1
ATOM 568 C CA . GLU A 1 77 ? -5.952 10.274 5.708 1.00 93.75 77 GLU A CA 1
ATOM 569 C C . GLU A 1 77 ? -6.381 10.026 4.259 1.00 93.75 77 GLU A C 1
ATOM 571 O O . GLU A 1 77 ? -5.986 10.775 3.365 1.00 93.75 77 GLU A O 1
ATOM 576 N N . GLN A 1 78 ? -7.179 8.983 4.010 1.00 94.06 78 GLN A N 1
ATOM 577 C CA . GLN A 1 78 ? -7.652 8.605 2.678 1.00 94.06 78 GLN A CA 1
ATOM 578 C C . GLN A 1 78 ? -6.496 8.347 1.683 1.00 94.06 78 GLN A C 1
ATOM 580 O O . GLN A 1 78 ? -6.564 8.693 0.496 1.00 94.06 78 GLN A O 1
ATOM 585 N N . LYS A 1 79 ? -5.403 7.730 2.158 1.00 92.75 79 LYS A N 1
ATOM 586 C CA . LYS A 1 79 ? -4.166 7.468 1.392 1.00 92.75 79 LYS A CA 1
ATOM 587 C C . LYS A 1 79 ? -3.945 5.984 1.092 1.00 92.75 79 LYS A C 1
ATOM 589 O O . LYS A 1 79 ? -4.437 5.111 1.798 1.00 92.75 79 LYS A O 1
ATOM 594 N N . TYR A 1 80 ? -3.160 5.711 0.049 1.00 95.44 80 TYR A N 1
ATOM 595 C CA . TYR A 1 80 ? -2.565 4.390 -0.164 1.00 95.44 80 TYR A CA 1
ATOM 596 C C . TYR A 1 80 ? -1.485 4.146 0.892 1.00 95.44 80 TYR A C 1
ATOM 598 O O . TYR A 1 80 ? -0.747 5.065 1.243 1.00 95.44 80 TYR A O 1
ATOM 606 N N . CYS A 1 81 ? -1.390 2.926 1.404 1.00 95.69 81 CYS A N 1
ATOM 607 C CA . CYS A 1 81 ? -0.488 2.561 2.488 1.00 95.69 81 CYS A CA 1
ATOM 608 C C . CYS A 1 81 ? 0.247 1.262 2.169 1.00 95.69 81 CYS A C 1
ATOM 610 O O . CYS A 1 81 ? -0.290 0.357 1.530 1.00 95.69 81 CYS A O 1
ATOM 612 N N . VAL A 1 82 ? 1.479 1.169 2.665 1.00 96.81 82 VAL A N 1
ATOM 613 C CA . VAL A 1 82 ? 2.279 -0.054 2.656 1.00 96.81 82 VAL A CA 1
ATOM 614 C C . VAL A 1 82 ? 2.738 -0.316 4.083 1.00 96.81 82 VAL A C 1
ATOM 616 O O . VAL A 1 82 ? 3.300 0.572 4.726 1.00 96.81 82 VAL A O 1
ATOM 619 N N . ALA A 1 83 ? 2.511 -1.529 4.581 1.00 95.88 83 ALA A N 1
ATOM 620 C CA . ALA A 1 83 ? 2.928 -1.944 5.913 1.00 95.88 83 ALA A CA 1
ATOM 621 C C . ALA A 1 83 ? 3.669 -3.284 5.867 1.00 95.88 83 ALA A C 1
ATOM 623 O O . ALA A 1 83 ? 3.278 -4.217 5.168 1.00 95.88 83 ALA A O 1
ATOM 624 N N . SER A 1 84 ? 4.745 -3.381 6.652 1.00 95.62 84 SER A N 1
ATOM 625 C CA . SER A 1 84 ? 5.472 -4.637 6.838 1.00 95.62 84 SER A CA 1
ATOM 626 C C . SER A 1 84 ? 4.761 -5.504 7.886 1.00 95.62 84 SER A C 1
ATOM 628 O O . SER A 1 84 ? 4.461 -4.990 8.971 1.00 95.62 84 SER A O 1
ATOM 630 N N . PRO A 1 85 ?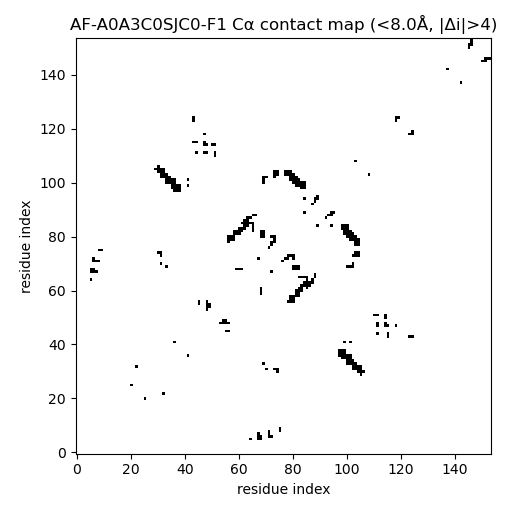 4.511 -6.801 7.625 1.00 96.38 85 PRO A N 1
ATOM 631 C CA . PRO A 1 85 ? 3.919 -7.697 8.613 1.00 96.38 85 PRO A CA 1
ATOM 632 C C . PRO A 1 85 ? 4.763 -7.773 9.888 1.00 96.38 85 PRO A C 1
ATOM 634 O O . PRO A 1 85 ? 5.939 -8.155 9.873 1.00 96.38 85 PRO A O 1
ATOM 637 N N . CYS A 1 86 ? 4.153 -7.435 11.023 1.00 95.25 86 CYS A N 1
ATOM 638 C CA . CYS A 1 86 ? 4.818 -7.468 12.322 1.00 95.25 86 CYS A CA 1
ATOM 639 C C . CYS A 1 86 ? 4.770 -8.872 12.947 1.00 95.25 86 CYS A C 1
ATOM 641 O O . CYS A 1 86 ? 4.037 -9.750 12.499 1.00 95.25 86 CYS A O 1
ATOM 643 N N . PHE A 1 87 ? 5.488 -9.095 14.053 1.00 95.06 87 PHE A N 1
ATOM 644 C CA . PHE A 1 87 ? 5.471 -10.399 14.740 1.00 95.06 87 PHE A CA 1
ATOM 645 C C . PHE A 1 87 ? 4.075 -10.868 15.165 1.00 95.06 87 PHE A C 1
ATOM 647 O O . PHE A 1 87 ? 3.808 -12.068 15.173 1.00 95.06 87 PHE A O 1
ATOM 654 N N . GLY A 1 88 ? 3.194 -9.941 15.550 1.00 94.69 88 GLY A N 1
ATOM 655 C CA . GLY A 1 88 ? 1.819 -10.279 15.909 1.00 94.69 88 GLY A CA 1
ATOM 656 C C . GLY A 1 88 ? 1.020 -10.780 14.710 1.00 94.69 88 GLY A C 1
ATOM 657 O O . GLY A 1 88 ? 0.248 -11.722 14.855 1.00 94.69 88 GLY A O 1
ATOM 658 N N . ASP A 1 89 ? 1.247 -10.171 13.553 1.00 95.62 89 ASP A N 1
ATOM 659 C CA . ASP A 1 89 ? 0.600 -10.503 12.290 1.00 95.62 89 ASP A CA 1
ATOM 660 C C . ASP A 1 89 ? 1.087 -11.862 11.773 1.00 95.62 89 ASP A C 1
ATOM 662 O O . ASP A 1 89 ? 0.312 -12.800 11.620 1.00 95.62 89 ASP A O 1
ATOM 666 N N . ARG A 1 90 ? 2.407 -12.052 11.715 1.00 95.88 90 ARG A N 1
ATOM 667 C CA . ARG A 1 90 ? 3.047 -13.323 11.339 1.00 95.88 90 ARG A CA 1
ATOM 668 C C . ARG A 1 90 ? 2.602 -14.499 12.212 1.00 95.88 90 ARG A C 1
ATOM 670 O O . ARG A 1 90 ? 2.311 -15.575 11.711 1.00 95.88 90 ARG A O 1
ATOM 677 N N . ARG A 1 91 ? 2.515 -14.308 13.534 1.00 96.31 91 ARG A N 1
ATOM 678 C CA . ARG A 1 91 ? 2.162 -15.394 14.470 1.00 96.31 91 ARG A CA 1
ATOM 679 C C . ARG A 1 91 ? 0.667 -15.696 14.552 1.00 96.31 91 ARG A C 1
ATOM 681 O O . ARG A 1 91 ? 0.323 -16.809 14.931 1.00 96.31 91 ARG A O 1
ATOM 688 N N . ARG A 1 92 ? -0.208 -14.713 14.305 1.00 94.56 92 ARG A N 1
ATOM 689 C CA . ARG A 1 92 ? -1.663 -14.859 14.528 1.00 94.56 92 ARG A CA 1
ATOM 690 C C . ARG A 1 92 ? -2.491 -14.807 13.253 1.00 94.56 92 ARG A C 1
ATOM 692 O O . ARG A 1 92 ? -3.489 -15.509 13.181 1.00 94.56 92 ARG A O 1
ATOM 699 N N . ALA A 1 93 ? -2.084 -13.993 12.286 1.00 92.56 93 ALA A N 1
ATOM 700 C CA . ALA A 1 93 ? -2.696 -13.906 10.964 1.00 92.56 93 ALA A CA 1
ATOM 701 C C . ALA A 1 93 ? -1.951 -14.747 9.914 1.00 92.56 93 ALA A C 1
ATOM 703 O O . ALA A 1 93 ? -2.433 -14.876 8.798 1.00 92.56 93 ALA A O 1
ATOM 704 N N . ILE A 1 94 ? -0.823 -15.372 10.289 1.00 96.12 94 ILE A N 1
ATOM 705 C CA . ILE A 1 94 ? -0.062 -16.303 9.438 1.00 96.12 94 ILE A CA 1
ATOM 706 C C . ILE A 1 94 ? 0.520 -15.582 8.205 1.00 96.12 94 ILE A C 1
ATOM 708 O O . ILE A 1 94 ? 0.698 -16.178 7.149 1.00 96.12 94 ILE A O 1
ATOM 712 N N . ALA A 1 95 ? 0.852 -14.294 8.348 1.00 97.00 95 ALA A N 1
ATOM 713 C CA . ALA A 1 95 ? 1.540 -13.550 7.297 1.00 97.00 95 ALA A CA 1
ATOM 714 C C . ALA A 1 95 ? 2.912 -14.182 6.987 1.00 97.00 95 ALA A C 1
ATOM 716 O O . ALA A 1 95 ? 3.687 -14.472 7.910 1.00 97.00 95 ALA A O 1
ATOM 717 N N . GLN A 1 96 ? 3.196 -14.403 5.706 1.00 97.06 96 GLN A N 1
ATOM 718 C CA . GLN A 1 96 ? 4.390 -15.087 5.208 1.00 97.06 96 GLN A CA 1
ATOM 719 C C . GLN A 1 96 ? 5.606 -14.153 5.100 1.00 97.06 96 GLN A C 1
ATOM 721 O O . GLN A 1 96 ? 5.515 -12.929 5.218 1.00 97.06 96 GLN A O 1
ATOM 726 N N . ASP A 1 97 ? 6.786 -14.746 4.905 1.00 95.19 97 ASP A N 1
ATOM 727 C CA . ASP A 1 97 ? 8.054 -14.011 4.798 1.00 95.19 97 ASP A CA 1
ATOM 728 C C . ASP A 1 97 ? 8.163 -13.164 3.532 1.00 95.19 97 ASP A C 1
ATOM 730 O O . ASP A 1 97 ? 8.848 -12.140 3.539 1.00 95.19 97 ASP A O 1
ATOM 734 N N . ASP A 1 98 ? 7.466 -13.568 2.478 1.00 96.50 98 ASP A N 1
ATOM 735 C CA . ASP A 1 98 ? 7.398 -12.894 1.191 1.00 96.50 98 ASP A CA 1
ATOM 736 C C . ASP A 1 98 ? 6.183 -11.969 1.059 1.00 96.50 98 ASP A C 1
ATOM 738 O O . ASP A 1 98 ? 5.979 -11.410 -0.015 1.00 96.50 98 ASP A O 1
ATOM 742 N N . GLU A 1 99 ? 5.402 -11.766 2.123 1.00 97.44 99 GLU A N 1
ATOM 743 C CA . GLU A 1 99 ? 4.225 -10.900 2.105 1.00 97.44 99 GLU A CA 1
ATOM 744 C C . GLU A 1 99 ? 4.508 -9.485 2.624 1.00 97.44 99 GLU A C 1
ATOM 746 O O . GLU A 1 99 ? 5.244 -9.244 3.586 1.00 97.44 99 GLU A O 1
ATOM 751 N N . ILE A 1 100 ? 3.840 -8.527 1.991 1.00 97.50 100 ILE A N 1
ATOM 752 C CA . ILE A 1 100 ? 3.712 -7.138 2.400 1.00 97.50 100 ILE A CA 1
ATOM 753 C C . ILE A 1 100 ? 2.254 -6.704 2.254 1.00 97.50 100 ILE A C 1
ATOM 755 O O . ILE A 1 100 ? 1.526 -7.176 1.377 1.00 97.50 100 ILE A O 1
ATOM 759 N N . ILE A 1 101 ? 1.811 -5.815 3.139 1.00 97.62 101 ILE A N 1
ATOM 760 C CA . ILE A 1 101 ? 0.426 -5.352 3.168 1.00 97.62 101 ILE A CA 1
ATOM 761 C C . ILE A 1 101 ? 0.341 -4.070 2.352 1.00 97.62 101 ILE A C 1
ATOM 763 O O . ILE A 1 101 ? 1.011 -3.091 2.678 1.00 97.62 101 ILE A O 1
ATOM 767 N N . PHE A 1 102 ? -0.505 -4.068 1.329 1.00 97.88 102 PHE A N 1
ATOM 768 C CA . PHE A 1 102 ? -0.941 -2.869 0.624 1.00 97.88 102 PHE A CA 1
ATOM 769 C C . PHE A 1 102 ? -2.387 -2.567 1.006 1.00 97.88 102 PHE A C 1
ATOM 771 O O . PHE A 1 102 ? -3.228 -3.465 0.995 1.00 97.88 102 PHE A O 1
ATOM 778 N N . SER A 1 103 ? -2.700 -1.325 1.349 1.00 97.31 103 SER A N 1
ATOM 779 C CA . SER A 1 103 ? -4.052 -0.948 1.757 1.00 97.31 103 SER A CA 1
ATOM 780 C C . SER A 1 103 ? -4.453 0.428 1.260 1.00 97.31 103 SER A C 1
ATOM 782 O O . SER A 1 103 ? -3.610 1.269 0.944 1.00 97.31 103 SER A O 1
ATOM 784 N N . PHE A 1 104 ? -5.760 0.635 1.129 1.00 97.12 104 PHE A N 1
ATOM 785 C CA . PHE A 1 104 ? -6.322 1.847 0.546 1.00 97.12 104 PHE A CA 1
ATOM 786 C C . PHE A 1 104 ? -7.797 2.033 0.924 1.00 97.12 104 PHE A C 1
ATOM 788 O O . PHE A 1 104 ? -8.462 1.058 1.286 1.00 97.12 104 PHE A O 1
ATOM 795 N N . PRO A 1 105 ? -8.331 3.264 0.831 1.00 97.44 105 PRO A N 1
ATOM 796 C CA . PRO A 1 105 ? -9.747 3.524 1.073 1.00 97.44 105 PRO A CA 1
ATOM 797 C C . PRO A 1 105 ? -10.595 2.840 0.004 1.00 97.44 105 PRO A C 1
ATOM 799 O O . PRO A 1 105 ? -10.249 2.896 -1.178 1.00 97.44 105 PRO A O 1
ATOM 802 N N . ALA A 1 106 ? -11.727 2.251 0.384 1.00 96.75 106 ALA A N 1
ATOM 803 C CA . ALA A 1 106 ? -12.575 1.513 -0.555 1.00 96.75 106 ALA A CA 1
ATOM 804 C C . ALA A 1 106 ? -13.044 2.362 -1.747 1.00 96.75 106 ALA A C 1
ATOM 806 O O . ALA A 1 106 ? -13.120 1.858 -2.865 1.00 96.75 106 ALA A O 1
ATOM 807 N N . GLY A 1 107 ? -13.248 3.669 -1.543 1.00 96.81 107 GLY A N 1
ATOM 808 C CA . GLY A 1 107 ? -13.594 4.611 -2.611 1.00 96.81 107 GLY A CA 1
ATOM 809 C C . GLY A 1 107 ? -12.552 4.730 -3.733 1.00 96.81 107 GLY A C 1
ATOM 810 O O . GLY A 1 107 ? -12.883 5.232 -4.799 1.00 96.81 107 GLY A O 1
ATOM 811 N N . LYS A 1 108 ? -11.315 4.250 -3.534 1.00 96.25 108 LYS A N 1
ATOM 812 C CA . LYS A 1 108 ? -10.255 4.226 -4.562 1.00 96.25 108 LYS A CA 1
ATOM 813 C C . LYS A 1 108 ? -10.163 2.905 -5.330 1.00 96.25 108 LYS A C 1
ATOM 815 O O . LYS A 1 108 ? -9.288 2.747 -6.179 1.00 96.25 108 LYS A O 1
ATOM 820 N N . LEU A 1 109 ? -11.023 1.932 -5.020 1.00 96.19 109 LEU A N 1
ATOM 821 C CA . LEU A 1 109 ? -10.966 0.603 -5.625 1.00 96.19 109 LEU A CA 1
ATOM 822 C C . LEU A 1 109 ? -11.179 0.646 -7.142 1.00 96.19 109 LEU A C 1
ATOM 824 O O . LEU A 1 109 ? -10.469 -0.045 -7.869 1.00 96.19 109 LEU A O 1
ATOM 828 N N . GLU A 1 110 ? -12.132 1.450 -7.614 1.00 96.56 110 GLU A N 1
ATOM 829 C CA . GLU A 1 110 ? -12.448 1.556 -9.041 1.00 96.56 110 GLU A CA 1
ATOM 830 C C . GLU A 1 110 ? -11.266 2.127 -9.837 1.00 96.56 110 GLU A C 1
ATOM 832 O O . GLU A 1 110 ? -10.805 1.482 -10.780 1.00 96.56 110 GLU A O 1
ATOM 837 N N . ASP A 1 111 ? -10.692 3.248 -9.390 1.00 97.06 111 ASP A N 1
ATOM 838 C CA . ASP A 1 111 ? -9.511 3.857 -10.017 1.00 97.06 111 ASP A CA 1
ATOM 839 C C . ASP A 1 111 ? -8.319 2.891 -10.052 1.00 97.06 111 ASP A C 1
ATOM 841 O O . ASP A 1 111 ? -7.626 2.769 -11.067 1.00 97.06 111 ASP A O 1
ATOM 845 N N . LEU A 1 112 ? -8.096 2.147 -8.961 1.00 97.00 112 LEU A N 1
ATOM 846 C CA . LEU A 1 112 ? -7.036 1.146 -8.905 1.00 97.00 112 LEU A CA 1
ATOM 847 C C . LEU A 1 112 ? -7.277 0.038 -9.937 1.00 97.00 112 LEU A C 1
ATOM 849 O O . LEU A 1 112 ? -6.353 -0.325 -10.665 1.00 97.00 112 LEU A O 1
ATOM 853 N N . VAL A 1 113 ? -8.503 -0.473 -10.060 1.00 97.00 113 VAL A N 1
ATOM 854 C CA . VAL A 1 113 ? -8.852 -1.488 -11.066 1.00 97.00 113 VAL A CA 1
ATOM 855 C C . VAL A 1 113 ? -8.661 -0.959 -12.490 1.00 97.00 113 VAL A C 1
ATOM 857 O O . VAL A 1 113 ? -8.111 -1.679 -13.331 1.00 97.00 113 VAL A O 1
ATOM 860 N N . GLU A 1 114 ? -9.062 0.279 -12.775 1.00 98.19 114 GLU A N 1
ATOM 861 C CA . GLU A 1 114 ? -8.851 0.891 -14.091 1.00 98.19 114 GLU A CA 1
ATOM 862 C C . GLU A 1 114 ? -7.363 1.073 -14.404 1.00 98.19 114 GLU A C 1
ATOM 864 O O . GLU A 1 114 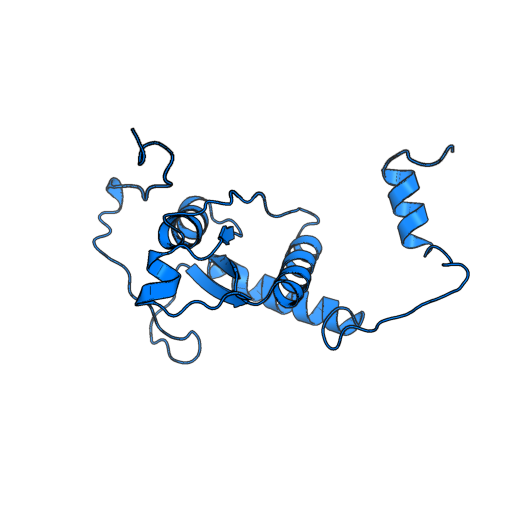? -6.922 0.724 -15.505 1.0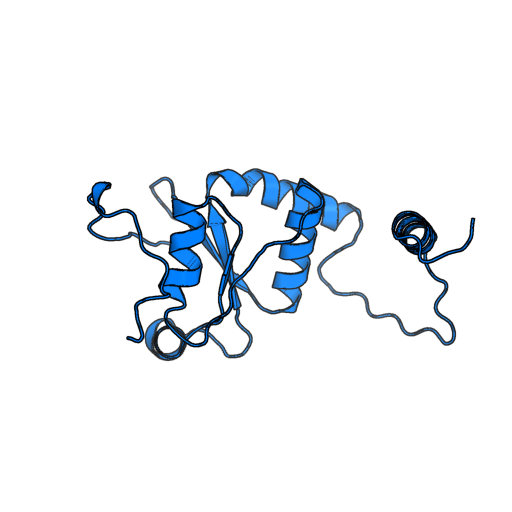0 98.19 114 GLU A O 1
ATOM 869 N N . SER A 1 115 ? -6.554 1.475 -13.419 1.00 97.56 115 SER A N 1
ATOM 870 C CA . SER A 1 115 ? -5.099 1.554 -13.585 1.00 97.56 115 SER A CA 1
ATOM 871 C C . SER A 1 115 ? -4.491 0.187 -13.923 1.00 97.56 115 SER A C 1
ATOM 873 O O . SER A 1 115 ? -3.685 0.074 -14.847 1.00 97.56 115 SER A O 1
ATOM 875 N N . MET A 1 116 ? -4.946 -0.896 -13.278 1.00 97.06 116 MET A N 1
ATOM 876 C CA . MET A 1 116 ? -4.472 -2.253 -13.577 1.00 97.06 116 MET A CA 1
ATOM 877 C C . MET A 1 116 ? -4.834 -2.682 -15.006 1.00 97.06 116 MET A C 1
ATOM 879 O O . MET A 1 116 ? -4.037 -3.340 -15.684 1.00 97.06 116 MET A O 1
ATOM 883 N N . LYS A 1 117 ? -6.025 -2.309 -15.497 1.00 97.12 117 LYS A N 1
ATOM 884 C CA . LYS A 1 117 ? -6.436 -2.568 -16.888 1.00 97.12 117 LYS A CA 1
ATOM 885 C C . LYS A 1 117 ? -5.567 -1.790 -17.878 1.00 97.12 117 LYS A C 1
ATOM 887 O O . LYS A 1 117 ? -5.179 -2.356 -18.903 1.00 97.12 117 LYS A O 1
ATOM 892 N N . ALA A 1 118 ? -5.239 -0.536 -17.566 1.00 96.62 118 ALA A N 1
ATOM 893 C CA . ALA A 1 118 ? -4.363 0.293 -18.386 1.00 96.62 118 ALA A CA 1
ATOM 894 C C . ALA A 1 118 ? -2.940 -0.283 -18.454 1.00 96.62 118 ALA A C 1
ATOM 896 O O . ALA A 1 118 ? -2.428 -0.512 -19.549 1.00 96.62 118 ALA A O 1
ATOM 897 N N . LEU A 1 119 ? -2.345 -0.638 -17.311 1.00 95.38 119 LEU A N 1
ATOM 898 C CA . LEU A 1 119 ? -1.025 -1.278 -17.256 1.00 95.38 119 LEU A CA 1
ATOM 899 C C . LEU A 1 119 ? -0.986 -2.583 -18.060 1.00 95.38 119 LEU A C 1
ATOM 901 O O . LEU A 1 119 ? -0.063 -2.814 -18.844 1.00 95.38 119 LEU A O 1
ATOM 905 N N . LYS A 1 120 ? -2.034 -3.410 -17.946 1.00 94.50 120 LYS A N 1
ATOM 906 C CA . LYS A 1 120 ? -2.153 -4.652 -18.718 1.00 94.50 120 LYS A CA 1
ATOM 907 C C . LYS A 1 120 ? -2.152 -4.402 -20.230 1.00 94.50 120 LYS A C 1
ATOM 909 O O . LYS A 1 120 ? -1.569 -5.199 -20.969 1.00 94.50 120 LYS A O 1
ATOM 914 N N . LYS A 1 121 ? -2.792 -3.325 -20.703 1.00 94.56 121 LYS A N 1
ATOM 915 C CA . LYS A 1 121 ? -2.805 -2.945 -22.128 1.00 94.56 121 LYS A CA 1
ATOM 916 C C . LYS A 1 121 ? -1.396 -2.620 -22.633 1.00 94.56 121 LYS A C 1
ATOM 918 O O . LYS A 1 121 ? -1.031 -3.070 -23.717 1.00 94.56 121 LYS A O 1
ATOM 923 N N . GLU A 1 122 ? -0.595 -1.962 -21.799 1.00 90.88 122 GLU A N 1
ATOM 924 C CA . GLU A 1 122 ? 0.818 -1.648 -22.056 1.00 90.88 122 GLU A CA 1
ATOM 925 C C . GLU A 1 122 ? 1.769 -2.827 -21.779 1.00 90.88 122 GLU A C 1
ATOM 927 O O . GLU A 1 122 ? 2.987 -2.690 -21.847 1.00 90.88 122 GLU A O 1
ATOM 932 N N . ARG A 1 123 ? 1.225 -4.022 -21.495 1.00 89.38 123 ARG A N 1
ATOM 933 C CA . ARG A 1 123 ? 1.979 -5.246 -21.166 1.00 89.38 123 ARG A CA 1
ATOM 934 C C . ARG A 1 123 ? 2.873 -5.100 -19.928 1.00 89.38 123 ARG A C 1
ATOM 936 O O . ARG A 1 123 ? 3.817 -5.872 -19.767 1.00 89.38 123 ARG A O 1
ATOM 943 N N . VAL A 1 124 ? 2.540 -4.162 -19.046 1.00 89.62 124 VAL A N 1
ATOM 944 C CA . VAL A 1 124 ? 3.137 -4.018 -17.719 1.00 89.62 124 VAL A CA 1
ATOM 945 C C . VAL A 1 124 ? 2.393 -4.936 -16.752 1.00 89.62 124 VAL A C 1
ATOM 947 O O . VAL A 1 124 ? 1.165 -4.909 -16.669 1.00 89.62 124 VAL A O 1
ATOM 950 N N . GLY A 1 125 ? 3.136 -5.765 -16.020 1.00 90.44 125 GLY A N 1
ATOM 951 C CA . GLY A 1 125 ? 2.589 -6.700 -15.040 1.00 90.44 125 GLY A CA 1
ATOM 952 C C . GLY A 1 125 ? 3.062 -8.131 -15.268 1.00 90.44 125 GLY A C 1
ATOM 953 O O . GLY A 1 125 ? 4.158 -8.369 -15.770 1.00 90.44 125 GLY A O 1
ATOM 954 N N . PHE A 1 126 ? 2.238 -9.097 -14.867 1.00 91.44 126 PHE A N 1
ATOM 955 C CA . PHE A 1 126 ? 2.612 -10.510 -14.879 1.00 91.44 126 PHE A CA 1
ATOM 956 C C . PHE A 1 126 ? 2.198 -11.242 -16.168 1.00 91.44 126 PHE A C 1
ATOM 958 O O . PHE A 1 126 ? 1.115 -10.979 -16.697 1.00 91.44 126 PHE A O 1
ATOM 965 N N . PRO A 1 127 ? 2.999 -12.224 -16.633 1.00 91.06 127 PRO A N 1
ATOM 966 C CA . PRO A 1 127 ? 4.317 -12.601 -16.109 1.00 91.06 127 PRO A CA 1
ATOM 967 C C . PRO A 1 127 ? 5.387 -11.542 -16.419 1.00 91.06 127 PRO A C 1
ATOM 969 O O . PRO A 1 127 ? 5.372 -10.944 -17.495 1.00 91.06 127 PRO A O 1
ATOM 972 N N . ILE A 1 128 ? 6.332 -11.352 -15.490 1.00 87.25 128 ILE A N 1
ATOM 973 C CA . ILE A 1 128 ? 7.468 -10.442 -15.689 1.00 87.25 128 ILE A CA 1
ATOM 974 C C . ILE A 1 128 ? 8.327 -10.970 -16.840 1.00 87.25 128 ILE A C 1
ATOM 976 O O . ILE A 1 128 ? 8.729 -12.136 -16.847 1.00 87.25 128 ILE A O 1
ATOM 980 N N . ARG A 1 129 ? 8.596 -10.109 -17.825 1.00 85.31 129 ARG A N 1
ATOM 981 C CA . ARG A 1 129 ? 9.477 -10.417 -18.953 1.00 85.31 129 ARG A CA 1
ATOM 982 C C . ARG A 1 129 ? 10.888 -9.974 -18.606 1.00 85.31 129 ARG A C 1
ATOM 984 O O . ARG A 1 129 ? 11.144 -8.783 -18.483 1.00 85.31 129 ARG A O 1
ATOM 991 N N . PHE A 1 130 ? 11.781 -10.939 -18.458 1.00 87.00 130 PHE A N 1
ATOM 992 C CA . PHE A 1 130 ? 13.198 -10.674 -18.261 1.00 87.00 130 PHE A CA 1
ATOM 993 C C . PHE A 1 130 ? 13.873 -10.535 -19.626 1.00 87.00 130 PHE A C 1
ATOM 995 O O . PHE A 1 130 ? 13.678 -11.383 -20.498 1.00 87.00 130 PHE A O 1
ATOM 1002 N N . SER A 1 131 ? 14.659 -9.480 -19.804 1.00 85.94 131 SER A N 1
ATOM 1003 C CA . SER A 1 131 ? 15.572 -9.313 -20.932 1.00 85.94 131 SER A CA 1
ATOM 1004 C C . SER A 1 131 ? 16.988 -9.114 -20.401 1.00 85.94 131 SER A C 1
ATOM 1006 O O . SER A 1 131 ? 17.193 -8.603 -19.300 1.00 85.94 131 SER A O 1
ATOM 1008 N N . MET A 1 132 ? 17.965 -9.569 -21.175 1.00 86.06 132 MET A N 1
ATOM 1009 C CA . MET A 1 132 ? 19.378 -9.322 -20.934 1.00 86.06 132 MET A CA 1
ATOM 1010 C C . MET A 1 132 ? 19.989 -8.991 -22.288 1.00 86.06 132 MET A C 1
ATOM 1012 O O . MET A 1 132 ? 19.942 -9.816 -23.198 1.00 86.06 132 MET A O 1
ATOM 1016 N N . GLU A 1 133 ? 20.505 -7.778 -22.420 1.00 84.31 133 GLU A N 1
ATOM 1017 C CA . GLU A 1 133 ? 21.096 -7.262 -23.653 1.00 84.31 133 GLU A CA 1
ATOM 1018 C C . GLU A 1 133 ? 22.531 -6.821 -23.352 1.00 84.31 133 GLU A C 1
ATOM 1020 O O . GLU A 1 133 ? 22.825 -6.404 -22.230 1.00 84.31 133 GLU A O 1
ATOM 1025 N N . GLU A 1 134 ? 23.438 -6.981 -24.320 1.00 84.12 134 GLU A N 1
ATOM 1026 C CA . GLU A 1 134 ? 24.841 -6.560 -24.178 1.00 84.12 134 GLU A CA 1
ATOM 1027 C C . GLU A 1 134 ? 24.942 -5.036 -24.023 1.00 84.12 134 GLU A C 1
ATOM 1029 O O . GLU A 1 134 ? 25.684 -4.540 -23.177 1.00 84.12 134 GLU A O 1
ATOM 1034 N N . GLU A 1 135 ? 24.105 -4.310 -24.766 1.00 82.50 135 GLU A N 1
ATOM 1035 C CA . GLU A 1 135 ? 23.871 -2.877 -24.626 1.00 82.50 135 GLU A CA 1
ATOM 1036 C C . GLU A 1 135 ? 22.360 -2.640 -24.525 1.00 82.50 135 GLU A C 1
ATOM 1038 O O . GLU A 1 135 ? 21.596 -3.169 -25.326 1.00 82.50 135 GLU A O 1
ATOM 1043 N N . TYR A 1 136 ? 21.921 -1.871 -23.524 1.00 81.38 136 TYR A N 1
ATOM 1044 C CA . TYR A 1 136 ? 20.509 -1.528 -23.335 1.00 81.38 136 TYR A CA 1
ATOM 1045 C C . TYR A 1 136 ? 20.201 -0.211 -24.049 1.00 81.38 136 TYR A C 1
ATOM 1047 O O . TYR A 1 136 ? 20.623 0.858 -23.595 1.00 81.38 136 TYR A O 1
ATOM 1055 N N . GLU A 1 137 ? 19.454 -0.274 -25.151 1.00 82.44 137 GLU A N 1
ATOM 1056 C CA . GLU A 1 137 ? 18.949 0.933 -25.806 1.00 82.44 137 GLU A CA 1
ATOM 1057 C C . GLU A 1 137 ? 17.921 1.616 -24.900 1.00 82.44 137 GLU A C 1
ATOM 1059 O O . GLU A 1 137 ? 16.835 1.096 -24.634 1.00 82.44 137 GLU A O 1
ATOM 1064 N N . MET A 1 138 ? 18.266 2.803 -24.396 1.00 82.75 138 MET A N 1
ATOM 1065 C CA . MET A 1 138 ? 17.382 3.531 -23.497 1.00 82.75 138 MET A CA 1
ATOM 1066 C C . MET A 1 138 ? 16.120 3.983 -24.245 1.00 82.75 138 MET A C 1
ATOM 1068 O O . MET A 1 138 ? 16.235 4.721 -25.228 1.00 82.75 138 MET A O 1
ATOM 1072 N N . PRO A 1 139 ? 14.913 3.604 -23.782 1.00 85.38 139 PRO A N 1
ATOM 1073 C CA . PRO A 1 139 ? 13.682 4.024 -24.434 1.00 85.38 139 PRO A CA 1
ATOM 1074 C C . PRO A 1 139 ? 13.586 5.550 -24.502 1.00 85.38 139 PRO A C 1
ATOM 1076 O O . PRO A 1 139 ? 13.935 6.242 -23.544 1.00 85.38 139 PRO A O 1
ATOM 1079 N N . GLN A 1 140 ? 13.045 6.082 -25.602 1.00 86.50 140 GLN A N 1
ATOM 1080 C CA . GLN A 1 140 ? 12.903 7.532 -25.785 1.00 86.50 140 GLN A CA 1
ATOM 1081 C C . GLN A 1 140 ? 12.138 8.192 -24.627 1.00 86.50 140 GLN A C 1
ATOM 1083 O O . GLN A 1 140 ? 12.514 9.270 -24.182 1.00 86.50 140 GLN A O 1
ATOM 1088 N N . SER A 1 141 ? 11.142 7.504 -24.060 1.00 84.50 141 SER A N 1
ATOM 1089 C CA . SER A 1 141 ? 10.404 7.978 -22.885 1.00 84.50 141 SER A CA 1
ATOM 1090 C C . SER A 1 141 ? 11.298 8.236 -21.667 1.00 84.50 141 SER A C 1
ATOM 1092 O O . SER A 1 141 ? 11.056 9.187 -20.930 1.00 84.50 141 SER A O 1
ATOM 1094 N N . TYR A 1 142 ? 12.353 7.443 -21.459 1.00 83.88 142 TYR A N 1
ATOM 1095 C CA . TYR A 1 142 ? 13.313 7.653 -20.370 1.00 83.88 142 TYR A CA 1
ATOM 1096 C C . TYR A 1 142 ? 14.217 8.856 -20.643 1.00 83.88 142 TYR A C 1
ATOM 1098 O O . TYR A 1 142 ? 14.522 9.612 -19.723 1.00 83.88 142 TYR A O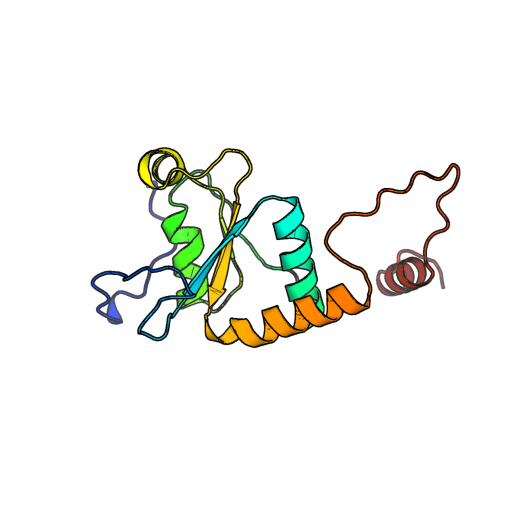 1
ATOM 1106 N N . ILE A 1 143 ? 14.607 9.071 -21.903 1.00 87.94 143 ILE A N 1
ATOM 1107 C CA . ILE A 1 143 ? 15.354 10.268 -22.316 1.00 87.94 143 ILE A CA 1
ATOM 1108 C C . ILE A 1 143 ? 14.499 11.518 -22.081 1.00 87.94 143 ILE A C 1
ATOM 1110 O O . ILE A 1 143 ? 14.986 12.503 -21.528 1.00 87.94 143 ILE A O 1
ATOM 1114 N N . ASP A 1 144 ? 13.220 11.470 -22.454 1.00 88.88 144 ASP A N 1
ATOM 1115 C CA . ASP A 1 144 ? 12.283 12.580 -22.288 1.00 88.88 144 ASP A CA 1
ATOM 1116 C C . ASP A 1 144 ? 12.054 12.901 -20.802 1.00 88.88 144 ASP A C 1
ATOM 1118 O O . ASP A 1 144 ? 12.115 14.066 -20.407 1.00 88.88 144 ASP A O 1
ATOM 1122 N N . VAL A 1 145 ? 11.890 11.876 -19.955 1.00 86.38 145 VAL A N 1
ATOM 1123 C CA . VAL A 1 145 ? 11.844 12.039 -18.491 1.00 86.38 145 VAL A CA 1
ATOM 1124 C C . VAL A 1 145 ? 13.150 12.631 -17.966 1.00 86.38 145 VAL A C 1
ATOM 1126 O O . VAL A 1 145 ? 13.120 13.570 -17.176 1.00 86.38 145 VAL A O 1
ATOM 1129 N N . GLY A 1 146 ? 14.303 12.155 -18.434 1.00 87.44 146 GLY A N 1
ATOM 1130 C CA . GLY A 1 146 ? 15.594 12.706 -18.036 1.00 87.44 146 GLY A CA 1
ATOM 1131 C C . GLY A 1 146 ? 15.745 14.184 -18.402 1.00 87.44 146 GLY A C 1
ATOM 1132 O O . GLY A 1 146 ? 16.266 14.954 -17.599 1.00 87.44 146 GLY A O 1
ATOM 1133 N N . LYS A 1 147 ? 15.239 14.612 -19.565 1.00 89.75 147 LYS A N 1
ATOM 1134 C CA . LYS A 1 147 ? 15.201 16.032 -19.955 1.00 89.75 147 LYS A CA 1
ATOM 1135 C C . LYS A 1 147 ? 14.295 16.840 -19.029 1.00 89.75 147 LYS A C 1
ATOM 1137 O O . LYS A 1 147 ? 14.710 17.886 -18.543 1.00 89.75 147 LYS A O 1
ATOM 1142 N N . LEU A 1 148 ? 13.103 16.327 -18.713 1.00 87.81 148 LEU A N 1
ATOM 1143 C CA . LEU A 1 148 ? 12.191 16.954 -17.747 1.00 87.81 148 LEU A CA 1
ATOM 1144 C C . LEU A 1 148 ? 12.812 17.078 -16.347 1.00 87.81 148 LEU A C 1
ATOM 1146 O O . LEU A 1 148 ? 12.556 18.050 -15.642 1.00 87.81 148 LEU A O 1
ATOM 1150 N N . MET A 1 149 ? 13.646 16.115 -15.955 1.00 87.81 149 MET A N 1
ATOM 1151 C CA . MET A 1 149 ? 14.381 16.113 -14.687 1.00 87.81 149 MET A CA 1
ATOM 1152 C C . MET A 1 149 ? 15.673 16.952 -14.720 1.00 87.81 149 MET A C 1
ATOM 1154 O O . MET A 1 149 ? 16.357 17.036 -13.701 1.00 87.81 149 MET A O 1
ATOM 1158 N N . GLY A 1 150 ? 16.033 17.554 -15.860 1.00 87.88 150 GLY A N 1
ATOM 1159 C CA . GLY A 1 150 ? 17.269 18.330 -16.019 1.00 87.88 150 GLY A CA 1
ATOM 1160 C C . GLY A 1 150 ? 18.552 17.488 -16.017 1.00 87.88 150 GLY A C 1
ATOM 1161 O O . GLY A 1 150 ? 19.623 17.997 -15.697 1.00 87.88 150 GLY A O 1
ATOM 1162 N N . LEU A 1 151 ? 18.458 16.195 -16.341 1.00 86.75 151 LEU A N 1
ATOM 1163 C CA . LEU A 1 151 ? 19.594 15.265 -16.399 1.00 86.75 151 LEU A CA 1
ATOM 1164 C C . LEU A 1 151 ? 20.364 15.329 -17.727 1.00 86.75 151 LEU A C 1
ATOM 1166 O O . LEU A 1 151 ? 21.458 14.773 -17.820 1.00 86.75 151 LEU A O 1
ATOM 1170 N N . TYR A 1 152 ? 19.815 16.004 -18.739 1.00 76.69 152 TYR A N 1
ATOM 1171 C CA . TYR A 1 152 ? 20.457 16.220 -20.033 1.00 76.69 152 TYR A CA 1
ATOM 1172 C C . TYR A 1 152 ? 20.619 17.717 -20.309 1.00 76.69 152 TYR A C 1
ATOM 1174 O O . TYR A 1 152 ? 19.721 18.483 -19.961 1.00 76.69 152 TYR A O 1
ATOM 1182 N N . PRO A 1 153 ? 21.737 18.138 -20.929 1.00 69.06 153 PRO A N 1
ATOM 1183 C CA . PRO A 1 153 ? 21.846 19.485 -21.474 1.00 69.06 153 PRO A CA 1
ATOM 1184 C C . PRO A 1 153 ? 20.825 19.684 -22.606 1.00 69.06 153 PRO A C 1
ATOM 1186 O O . PRO A 1 153 ? 20.520 18.727 -23.325 1.00 69.06 153 PRO A O 1
ATOM 1189 N N . ASP A 1 154 ? 20.313 20.913 -22.724 1.00 61.78 154 ASP A N 1
ATOM 1190 C CA . ASP A 1 154 ? 19.400 21.346 -23.796 1.00 61.78 154 ASP A CA 1
ATOM 1191 C C . ASP A 1 154 ? 19.992 21.140 -25.203 1.00 61.78 154 ASP A C 1
ATOM 1193 O O . ASP A 1 154 ? 21.196 21.441 -25.401 1.00 61.78 154 ASP A O 1
#

Mean predicted aligned error: 5.28 Å